Protein AF-A0A2U1S4Y4-F1 (afdb_monomer)

Foldseek 3Di:
DWDQDPVRDIFDDDCPVVDPPPQNVQVVDVVQVVCWDQDPVRWTDSPPGDTHDPVVRVCVGVVDDPCVVPVVCVPDPPDD

Mean predicted aligned error: 9.96 Å

pLDDT: mean 71.63, std 9.32, range [48.72, 84.62]

Radius of gyration: 14.15 Å; Cα contacts (8 Å, |Δi|>4): 71; chains: 1; bounding box: 31×25×43 Å

Structure (mmCIF, N/CA/C/O backbone):
data_AF-A0A2U1S4Y4-F1
#
_entry.id   AF-A0A2U1S4Y4-F1
#
loop_
_atom_site.group_PDB
_atom_site.id
_atom_site.type_symbol
_atom_site.label_atom_id
_atom_site.label_alt_id
_atom_site.label_comp_id
_atom_site.label_asym_id
_atom_site.label_entity_id
_atom_site.label_seq_id
_atom_site.pdbx_PDB_ins_code
_atom_site.Cartn_x
_atom_site.Cartn_y
_atom_site.Cartn_z
_atom_site.occupancy
_atom_site.B_iso_or_equiv
_atom_site.auth_seq_id
_atom_site.auth_comp_id
_atom_site.auth_asym_id
_atom_site.auth_atom_id
_atom_site.pdbx_PDB_model_num
ATOM 1 N N . MET A 1 1 ? -4.131 5.881 -7.864 1.00 73.69 1 MET A N 1
ATOM 2 C CA . MET A 1 1 ? -4.555 4.466 -7.769 1.00 73.69 1 MET A CA 1
ATOM 3 C C . MET A 1 1 ? -5.756 4.436 -6.855 1.00 73.69 1 MET A C 1
ATOM 5 O O . MET A 1 1 ? -5.741 5.194 -5.895 1.00 73.69 1 MET A O 1
ATOM 9 N N . GLU A 1 2 ? -6.776 3.642 -7.158 1.00 78.81 2 GLU A N 1
ATOM 10 C CA . GLU A 1 2 ? -7.933 3.488 -6.272 1.00 78.81 2 GLU A CA 1
ATOM 11 C C . GLU A 1 2 ? -7.751 2.235 -5.408 1.00 78.81 2 GLU A C 1
ATOM 13 O O . GLU A 1 2 ? -7.338 1.193 -5.915 1.00 78.81 2 GLU A O 1
ATOM 18 N N . LEU A 1 3 ? -7.989 2.368 -4.106 1.00 76.62 3 LEU A N 1
ATOM 19 C CA . LEU A 1 3 ? -7.871 1.322 -3.095 1.00 76.62 3 LEU A CA 1
ATOM 20 C C . LEU A 1 3 ? -9.206 1.198 -2.375 1.00 76.62 3 LEU A C 1
ATOM 22 O O . LEU A 1 3 ? -9.727 2.200 -1.894 1.00 76.62 3 LEU A O 1
ATOM 26 N N . VAL A 1 4 ? -9.727 -0.022 -2.280 1.00 81.25 4 VAL A N 1
ATOM 27 C CA . VAL A 1 4 ? -10.907 -0.337 -1.470 1.00 81.25 4 VAL A CA 1
ATOM 28 C C . VAL A 1 4 ? -10.445 -1.193 -0.306 1.00 81.25 4 VAL A C 1
ATOM 30 O O . VAL A 1 4 ? -9.791 -2.215 -0.512 1.00 81.25 4 VAL A O 1
ATOM 33 N N . LEU A 1 5 ? -10.744 -0.738 0.903 1.00 73.88 5 LEU A N 1
ATOM 34 C CA . LEU A 1 5 ? -10.392 -1.422 2.139 1.00 73.88 5 LEU A CA 1
ATOM 35 C C . LEU A 1 5 ? -11.532 -2.339 2.586 1.00 73.88 5 LEU A C 1
ATOM 37 O O . LEU A 1 5 ? -12.658 -2.251 2.095 1.00 73.88 5 LEU A O 1
ATOM 41 N N . ASP A 1 6 ? -11.231 -3.220 3.536 1.00 73.69 6 ASP A N 1
ATOM 42 C CA . ASP A 1 6 ? -12.168 -4.242 4.017 1.00 73.69 6 ASP A CA 1
ATOM 43 C C . ASP A 1 6 ? -13.389 -3.643 4.749 1.00 73.69 6 ASP A C 1
ATOM 45 O O . ASP A 1 6 ? -14.451 -4.254 4.824 1.00 73.69 6 ASP A O 1
ATOM 49 N N . ASP A 1 7 ? -13.272 -2.401 5.229 1.00 73.62 7 ASP A N 1
ATOM 50 C CA . ASP A 1 7 ? -14.371 -1.609 5.796 1.00 73.62 7 ASP A CA 1
ATOM 51 C C . ASP A 1 7 ? -15.290 -0.975 4.727 1.00 73.62 7 ASP A C 1
ATOM 53 O O . ASP A 1 7 ? -16.259 -0.285 5.056 1.00 73.62 7 ASP A O 1
ATOM 57 N N . GLY A 1 8 ? -15.007 -1.222 3.444 1.00 75.12 8 GLY A N 1
ATOM 58 C CA . GLY A 1 8 ? -15.737 -0.696 2.295 1.00 75.12 8 GLY A CA 1
ATOM 59 C C . GLY A 1 8 ? -15.349 0.731 1.908 1.00 75.12 8 GLY A C 1
ATOM 60 O O . GLY A 1 8 ? -15.926 1.282 0.965 1.00 75.12 8 GLY A O 1
ATOM 61 N N . VAL A 1 9 ? -14.384 1.350 2.594 1.00 75.62 9 VAL A N 1
ATOM 62 C CA . VAL A 1 9 ? -13.965 2.714 2.278 1.00 75.62 9 VAL A CA 1
ATOM 63 C C . VAL A 1 9 ? -13.028 2.695 1.072 1.00 75.62 9 VAL A C 1
ATOM 65 O O . VAL A 1 9 ? -12.022 1.984 1.033 1.00 75.62 9 VAL A O 1
ATOM 68 N N . SER A 1 10 ? -13.384 3.489 0.063 1.00 77.75 10 SER A N 1
ATOM 69 C CA . SER A 1 10 ? -12.622 3.633 -1.178 1.00 77.75 10 SER A CA 1
ATOM 70 C C . SER A 1 10 ? -11.827 4.932 -1.170 1.00 77.75 10 SER A C 1
ATOM 72 O O . SER A 1 10 ? -12.361 5.991 -0.835 1.00 77.75 10 SER A O 1
ATOM 74 N N . TRP A 1 11 ? -10.563 4.864 -1.573 1.00 73.12 11 TRP A N 1
ATOM 75 C CA . TRP A 1 11 ? -9.655 6.001 -1.572 1.00 73.12 11 TRP A CA 1
ATOM 76 C C . TRP A 1 11 ? -8.853 6.091 -2.860 1.00 73.12 11 TRP A C 1
ATOM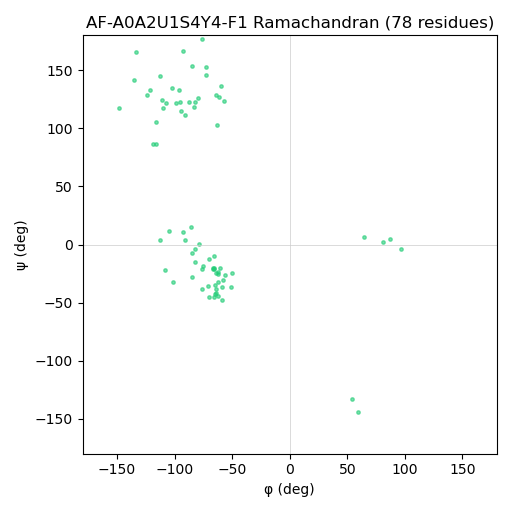 78 O O . TRP A 1 11 ? -8.363 5.090 -3.381 1.00 73.12 11 TRP A O 1
ATOM 88 N N . THR A 1 12 ? -8.637 7.317 -3.335 1.00 78.94 12 THR A N 1
ATOM 89 C CA . THR A 1 12 ? -7.655 7.581 -4.388 1.00 78.94 12 THR A CA 1
ATOM 90 C C . THR A 1 12 ? -6.338 7.990 -3.753 1.00 78.94 12 THR A C 1
ATOM 92 O O . THR A 1 12 ? -6.234 9.048 -3.142 1.00 78.94 12 THR A O 1
ATOM 95 N N . VAL A 1 13 ? -5.322 7.155 -3.937 1.00 71.69 13 VAL A N 1
ATOM 96 C CA . VAL A 1 13 ? -3.968 7.407 -3.453 1.00 71.69 13 VAL A CA 1
ATOM 97 C C . VAL A 1 13 ? -3.129 7.954 -4.591 1.00 71.69 13 VAL A C 1
ATOM 99 O O . VAL A 1 13 ? -2.981 7.307 -5.644 1.00 71.69 13 VAL A O 1
ATOM 102 N N . ASP A 1 14 ? -2.580 9.146 -4.373 1.00 71.75 14 ASP A N 1
ATOM 103 C CA . ASP A 1 14 ? -1.527 9.684 -5.215 1.00 71.75 14 ASP A CA 1
ATOM 104 C C . ASP A 1 14 ? -0.162 9.292 -4.648 1.00 71.75 14 ASP A C 1
ATOM 106 O O . ASP A 1 14 ? 0.257 9.744 -3.589 1.00 71.75 14 ASP A O 1
ATOM 110 N N . LEU A 1 15 ? 0.540 8.425 -5.373 1.00 68.81 15 LEU A N 1
ATOM 111 C CA . LEU A 1 15 ? 1.889 7.983 -5.022 1.00 68.81 15 LEU A CA 1
ATOM 112 C C . LEU A 1 15 ? 2.970 8.850 -5.687 1.00 68.81 15 LEU A C 1
ATOM 114 O O . LEU A 1 15 ? 4.139 8.472 -5.688 1.00 68.81 15 LEU A O 1
ATOM 118 N N . SER A 1 16 ? 2.598 9.987 -6.291 1.00 67.25 16 SER A N 1
ATOM 119 C CA . SER A 1 16 ? 3.524 10.855 -7.030 1.00 67.25 16 SER A CA 1
ATOM 120 C C . SER A 1 16 ? 4.636 11.441 -6.153 1.00 67.25 16 SER A C 1
ATOM 122 O O . SER A 1 16 ? 5.755 11.587 -6.636 1.00 67.25 16 SER A O 1
ATOM 124 N N . GLU A 1 17 ? 4.381 11.709 -4.870 1.00 60.53 17 GLU A N 1
ATOM 125 C CA . GLU A 1 17 ? 5.396 12.248 -3.945 1.00 60.53 17 GLU A CA 1
ATOM 126 C C . GLU A 1 17 ? 6.412 11.205 -3.471 1.00 60.53 17 GLU A C 1
ATOM 128 O O . GLU A 1 17 ? 7.526 11.546 -3.080 1.00 60.53 17 GLU A O 1
ATOM 133 N N . ALA A 1 18 ? 6.063 9.923 -3.552 1.00 59.44 18 ALA A N 1
ATOM 134 C CA . ALA A 1 18 ? 6.961 8.844 -3.171 1.00 59.44 18 ALA A CA 1
ATOM 135 C C . ALA A 1 18 ? 7.908 8.441 -4.324 1.00 59.44 18 ALA A C 1
ATOM 137 O O . ALA A 1 18 ? 8.846 7.666 -4.131 1.00 59.44 18 ALA A O 1
ATOM 138 N N . VAL A 1 19 ? 7.698 8.986 -5.532 1.00 55.47 19 VAL A N 1
ATOM 139 C CA . VAL A 1 19 ? 8.449 8.652 -6.750 1.00 55.47 19 VAL A CA 1
ATOM 140 C C . VAL A 1 19 ? 9.951 8.873 -6.563 1.00 55.47 19 VAL A C 1
ATOM 142 O O . VAL A 1 19 ? 10.422 9.971 -6.281 1.00 55.47 19 VAL A O 1
ATOM 145 N N . GLY A 1 20 ? 10.724 7.812 -6.804 1.00 51.94 20 GLY A N 1
ATOM 146 C CA . GLY A 1 20 ? 12.187 7.836 -6.727 1.00 51.94 20 GLY A CA 1
ATOM 147 C C . GLY A 1 20 ? 12.771 7.344 -5.401 1.00 51.94 20 GLY A C 1
ATOM 148 O O . GLY A 1 20 ? 13.990 7.214 -5.313 1.00 51.94 20 GLY A O 1
ATOM 149 N N . GLN A 1 21 ? 11.935 7.008 -4.415 1.00 54.16 21 GLN A N 1
ATOM 150 C CA . GLN A 1 21 ? 12.351 6.367 -3.167 1.00 54.16 21 GLN A CA 1
ATOM 151 C C . GLN A 1 21 ? 11.846 4.914 -3.145 1.00 54.16 21 GLN A C 1
ATOM 153 O O . GLN A 1 21 ? 10.647 4.663 -3.200 1.00 54.16 21 GLN A O 1
ATOM 158 N N . GLY A 1 22 ? 12.755 3.936 -3.107 1.00 57.88 22 GLY A N 1
ATOM 159 C CA . GLY A 1 22 ? 12.405 2.514 -2.985 1.00 57.88 22 GLY A CA 1
ATOM 160 C C . GLY A 1 22 ? 11.417 1.997 -4.045 1.00 57.88 22 GLY A C 1
ATOM 161 O O . GLY A 1 22 ? 11.560 2.250 -5.242 1.00 57.88 22 GLY A O 1
ATOM 162 N N . VAL A 1 23 ? 10.403 1.268 -3.581 1.00 54.69 23 VAL A N 1
ATOM 163 C CA . VAL A 1 23 ? 9.315 0.630 -4.348 1.00 54.69 23 VAL A CA 1
ATOM 164 C C . VAL A 1 23 ? 8.590 1.559 -5.334 1.00 54.69 2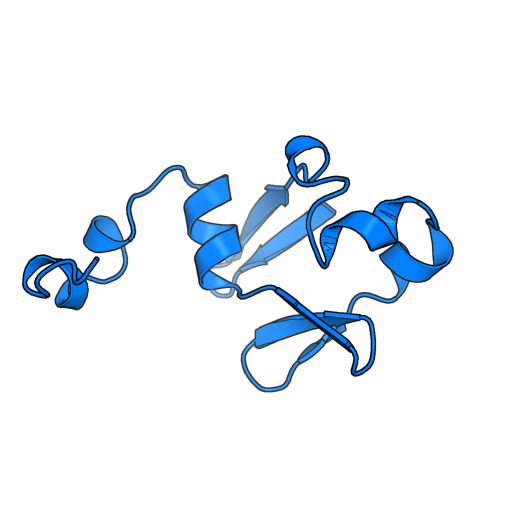3 VAL A C 1
ATOM 166 O O . VAL A 1 23 ? 8.080 1.131 -6.367 1.00 54.69 23 VAL A O 1
ATOM 169 N N . PHE A 1 24 ? 8.611 2.864 -5.079 1.00 57.69 24 PHE A N 1
ATOM 170 C CA . PHE A 1 24 ? 7.942 3.883 -5.884 1.00 57.69 24 PHE A CA 1
ATOM 171 C C . PHE A 1 24 ? 8.746 4.324 -7.121 1.00 57.69 24 PHE A C 1
ATOM 173 O O . PHE A 1 24 ? 8.252 5.092 -7.950 1.00 57.69 24 PHE A O 1
ATOM 180 N N . ALA A 1 25 ? 9.971 3.815 -7.306 1.00 58.62 25 ALA A N 1
ATOM 181 C CA . ALA A 1 25 ? 10.715 3.954 -8.560 1.00 58.62 25 ALA A CA 1
ATOM 182 C C . ALA A 1 25 ? 10.061 3.188 -9.731 1.00 58.62 25 ALA A C 1
ATOM 184 O O . ALA A 1 25 ? 10.286 3.542 -10.893 1.00 58.62 25 ALA A O 1
ATOM 185 N N . LEU A 1 26 ? 9.216 2.187 -9.438 1.00 57.97 26 LEU A N 1
ATOM 186 C CA . LEU A 1 26 ? 8.516 1.363 -10.433 1.00 57.97 26 LEU A CA 1
ATOM 187 C C . LEU A 1 26 ? 7.563 2.157 -11.327 1.00 57.97 26 LEU A C 1
ATOM 189 O O . LEU A 1 26 ? 7.295 1.745 -12.451 1.00 57.97 26 LEU A O 1
ATOM 193 N N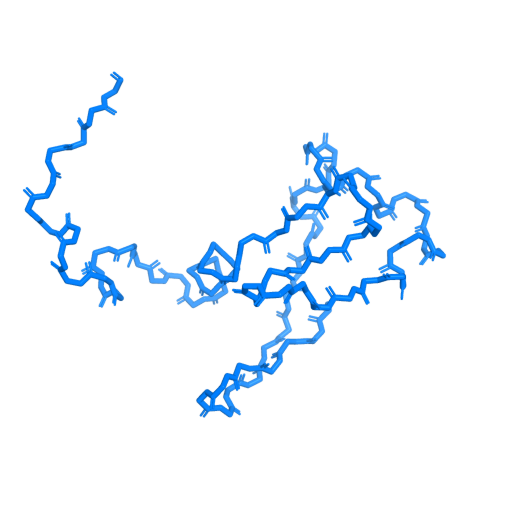 . ARG A 1 27 ? 7.086 3.324 -10.875 1.00 59.59 27 ARG A N 1
ATOM 194 C CA . ARG A 1 27 ? 6.154 4.152 -11.652 1.00 59.59 27 ARG A CA 1
ATOM 195 C C . ARG A 1 27 ? 6.763 4.727 -12.938 1.00 59.59 27 ARG A C 1
ATOM 197 O O . ARG A 1 27 ? 6.028 5.270 -13.756 1.00 59.59 27 ARG A 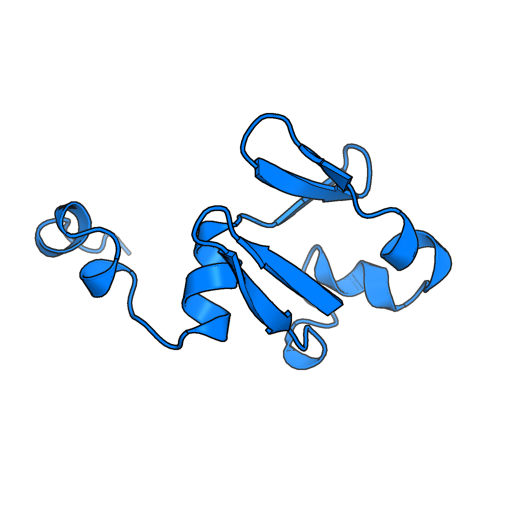O 1
ATOM 204 N N . ARG A 1 28 ? 8.086 4.614 -13.139 1.00 63.09 28 ARG A N 1
ATOM 205 C CA . ARG A 1 28 ? 8.724 4.961 -14.422 1.00 63.09 28 ARG A CA 1
ATOM 206 C C . ARG A 1 28 ? 8.268 4.054 -15.563 1.00 63.09 28 ARG A C 1
ATOM 208 O O . ARG A 1 28 ? 8.315 4.492 -16.707 1.00 63.09 28 ARG A O 1
ATOM 215 N N . ASP A 1 29 ? 7.818 2.839 -15.254 1.00 72.19 29 ASP A N 1
ATOM 216 C CA . ASP A 1 29 ? 7.240 1.919 -16.227 1.00 72.19 29 ASP A CA 1
ATOM 217 C C . ASP A 1 29 ? 5.758 1.652 -15.888 1.00 72.19 29 ASP A C 1
ATOM 219 O O . ASP A 1 29 ? 5.452 0.921 -14.939 1.00 72.19 29 ASP A O 1
ATOM 223 N N . PRO A 1 30 ? 4.814 2.232 -16.650 1.00 73.25 30 PRO A N 1
ATOM 224 C CA . PRO A 1 30 ? 3.383 2.025 -16.447 1.00 73.25 30 PRO A CA 1
ATOM 225 C C . PRO A 1 30 ? 2.954 0.554 -16.528 1.00 73.25 30 PRO A C 1
ATOM 227 O O . PRO A 1 30 ? 2.005 0.167 -15.848 1.00 73.25 30 PRO A O 1
ATOM 230 N N . LEU A 1 31 ? 3.643 -0.269 -17.330 1.00 78.88 31 LEU A N 1
ATOM 231 C CA . LEU A 1 31 ? 3.336 -1.696 -17.460 1.00 78.88 31 LEU A CA 1
ATOM 232 C C . LEU A 1 31 ? 3.732 -2.456 -16.200 1.00 78.88 31 LEU A C 1
ATOM 234 O O . LEU A 1 31 ? 3.039 -3.387 -15.800 1.00 78.88 31 LEU A O 1
ATOM 238 N N . VAL A 1 32 ? 4.829 -2.057 -15.559 1.00 76.56 32 VAL A N 1
ATOM 239 C CA . VAL A 1 32 ? 5.234 -2.613 -14.265 1.00 76.56 32 VAL A CA 1
ATOM 240 C C . VAL A 1 32 ? 4.275 -2.149 -13.181 1.00 76.56 32 VAL A C 1
ATOM 242 O O . VAL A 1 32 ? 3.784 -2.974 -12.423 1.00 76.56 32 VAL A O 1
ATOM 245 N N . PHE A 1 33 ? 3.913 -0.865 -13.154 1.00 77.44 33 PHE A N 1
ATOM 246 C CA . PHE A 1 33 ? 2.963 -0.344 -12.170 1.00 77.44 33 PHE A CA 1
ATOM 247 C C . PHE A 1 33 ? 1.591 -1.041 -12.234 1.00 77.44 33 PHE A C 1
ATOM 249 O O . PHE A 1 33 ? 0.997 -1.313 -11.194 1.00 77.44 33 PHE A O 1
ATOM 256 N N . ALA A 1 34 ? 1.116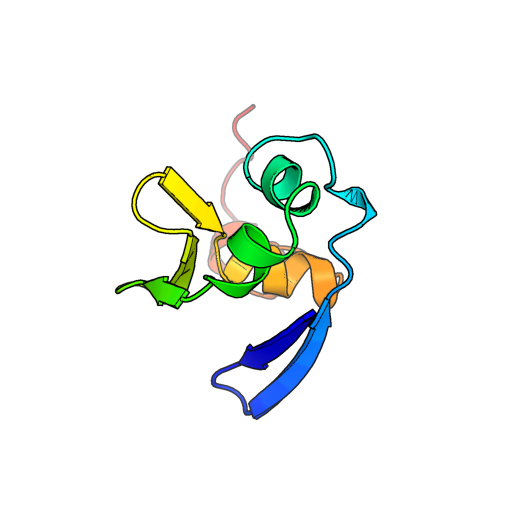 -1.395 -13.431 1.00 80.75 34 ALA A N 1
ATOM 257 C CA . ALA A 1 34 ? -0.152 -2.099 -13.626 1.00 80.75 34 ALA A CA 1
ATOM 258 C C . ALA A 1 34 ? -0.155 -3.568 -13.151 1.00 80.75 34 ALA A C 1
ATOM 260 O O . ALA A 1 34 ? -1.224 -4.159 -13.050 1.00 80.75 34 ALA A O 1
ATOM 261 N N . GLN A 1 35 ? 1.005 -4.159 -12.844 1.00 82.81 35 GLN A N 1
ATOM 262 C CA . GLN A 1 35 ? 1.127 -5.549 -12.372 1.00 82.81 35 GLN A CA 1
ATOM 263 C C . GLN A 1 35 ? 0.940 -5.702 -10.854 1.00 82.81 35 GLN A C 1
ATOM 265 O O . GLN A 1 35 ? 1.304 -6.736 -10.296 1.00 82.81 35 GLN A O 1
ATOM 270 N N . VAL A 1 36 ? 0.406 -4.681 -10.180 1.00 83.50 36 VAL A N 1
ATOM 271 C CA . VAL A 1 36 ? 0.144 -4.737 -8.740 1.00 83.50 36 VAL A CA 1
ATOM 272 C C . VAL A 1 36 ? -0.819 -5.879 -8.406 1.00 83.50 36 VAL A C 1
ATOM 274 O O . VAL A 1 36 ? -1.833 -6.070 -9.079 1.00 83.50 36 VAL A O 1
ATOM 277 N N . ALA A 1 37 ? -0.515 -6.624 -7.350 1.00 84.62 37 ALA A N 1
ATOM 278 C CA . ALA A 1 37 ? -1.374 -7.663 -6.795 1.00 84.62 37 ALA A CA 1
ATOM 279 C C . ALA A 1 37 ? -1.456 -7.526 -5.270 1.00 84.62 37 ALA A C 1
ATOM 281 O O . ALA A 1 37 ? -0.660 -6.812 -4.669 1.00 84.62 37 ALA A O 1
ATOM 282 N N . ILE A 1 38 ? -2.415 -8.206 -4.643 1.00 84.38 38 ILE A N 1
ATOM 283 C CA . ILE A 1 38 ? -2.498 -8.302 -3.181 1.00 84.38 38 ILE A CA 1
ATOM 284 C C . ILE A 1 38 ? -1.811 -9.602 -2.753 1.00 84.38 38 ILE A C 1
ATOM 286 O O . ILE A 1 38 ? -2.160 -10.680 -3.238 1.00 84.38 38 ILE A O 1
ATOM 290 N N . GLY A 1 39 ? -0.812 -9.481 -1.886 1.00 82.25 39 GLY A N 1
ATOM 291 C CA . GLY A 1 39 ? -0.075 -10.580 -1.282 1.00 82.25 39 GLY A CA 1
ATOM 292 C C . GLY A 1 39 ? -0.856 -11.270 -0.164 1.00 82.25 39 GLY A C 1
ATOM 293 O O . GLY A 1 39 ? -1.975 -10.897 0.190 1.00 82.25 39 GLY A O 1
ATOM 294 N N . SER A 1 40 ? -0.269 -12.327 0.394 1.00 83.44 40 SER A N 1
ATOM 295 C CA . SER A 1 40 ? -0.964 -13.202 1.348 1.00 83.44 40 SER A CA 1
ATOM 296 C C . SER A 1 40 ? -1.308 -12.541 2.686 1.00 83.44 40 SER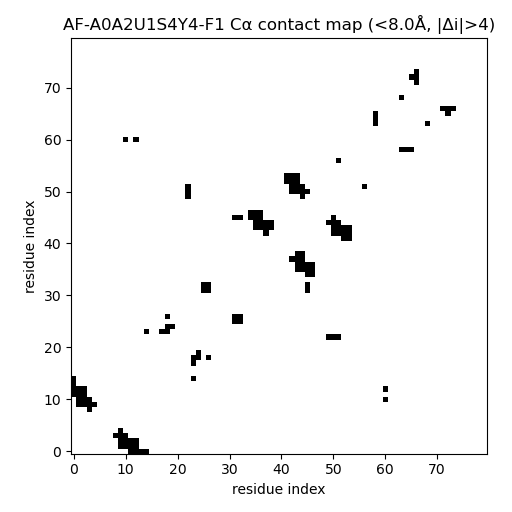 A C 1
ATOM 298 O O . SER A 1 40 ? -2.191 -13.038 3.381 1.00 83.44 40 SER A O 1
ATOM 300 N N . ALA A 1 41 ? -0.630 -11.451 3.052 1.00 80.31 41 ALA A N 1
ATOM 301 C CA . ALA A 1 41 ? -0.885 -10.690 4.270 1.00 80.31 41 ALA A CA 1
ATOM 302 C C . ALA A 1 41 ? -1.624 -9.361 3.999 1.00 80.31 41 ALA A C 1
ATOM 304 O O . ALA A 1 41 ? -1.755 -8.541 4.906 1.00 80.31 41 ALA A O 1
ATOM 305 N N . GLY A 1 42 ? -2.147 -9.152 2.783 1.00 78.31 42 GLY A N 1
ATOM 306 C CA . GLY A 1 42 ? -2.873 -7.934 2.399 1.00 78.31 42 GLY A CA 1
ATOM 307 C C . GLY A 1 42 ? -1.982 -6.796 1.889 1.00 78.31 42 GLY A C 1
ATOM 308 O O . GLY A 1 42 ? -2.469 -5.701 1.614 1.00 78.31 42 GLY A O 1
ATOM 309 N N . GLU A 1 43 ? -0.683 -7.040 1.750 1.00 82.56 43 GLU A N 1
ATOM 310 C CA . GLU A 1 43 ? 0.292 -6.116 1.185 1.00 82.56 43 GLU A CA 1
ATOM 311 C C . GLU A 1 43 ? 0.138 -5.978 -0.333 1.00 82.56 43 GLU A C 1
ATOM 313 O O . GLU A 1 43 ? -0.211 -6.935 -1.021 1.00 82.56 43 GLU A O 1
ATOM 318 N N . LEU A 1 44 ? 0.403 -4.792 -0.887 1.00 81.38 44 LEU A N 1
ATOM 319 C CA . LEU A 1 44 ? 0.453 -4.652 -2.344 1.00 81.38 44 LEU A CA 1
ATOM 320 C C . LEU A 1 44 ? 1.819 -5.096 -2.842 1.00 81.38 44 LEU A C 1
ATOM 322 O O . LEU A 1 44 ? 2.828 -4.511 -2.455 1.00 81.38 44 LEU A O 1
ATOM 326 N N . VAL A 1 45 ? 1.843 -6.078 -3.734 1.00 84.25 45 VAL A N 1
ATOM 327 C CA . VAL A 1 45 ? 3.066 -6.642 -4.294 1.00 84.25 45 VAL A CA 1
ATOM 328 C C . VAL A 1 45 ? 3.215 -6.343 -5.777 1.00 84.25 45 VAL A C 1
ATOM 330 O O . VAL A 1 45 ? 2.246 -6.345 -6.537 1.00 84.25 45 VAL A O 1
ATOM 333 N N . TRP A 1 46 ? 4.459 -6.144 -6.203 1.00 82.19 46 TRP A N 1
ATOM 334 C CA . TRP A 1 46 ? 4.859 -6.132 -7.610 1.00 82.19 46 TRP A CA 1
ATOM 335 C C . TRP A 1 46 ? 5.866 -7.256 -7.855 1.00 82.19 46 TRP A C 1
ATOM 337 O O . TRP A 1 46 ? 7.085 -7.064 -7.766 1.00 82.19 46 TRP A O 1
ATOM 347 N N . GLY A 1 47 ? 5.340 -8.452 -8.133 1.00 76.56 47 GLY A N 1
ATOM 348 C CA . GLY A 1 47 ? 6.131 -9.685 -8.143 1.00 76.56 47 GLY A CA 1
ATOM 349 C C . GLY A 1 47 ? 6.790 -9.942 -6.782 1.00 76.56 47 GLY A C 1
ATOM 350 O O . GLY A 1 47 ? 6.231 -9.599 -5.748 1.00 76.56 47 GLY A O 1
ATOM 351 N N . ASP A 1 48 ? 8.007 -10.490 -6.784 1.00 68.69 48 ASP A N 1
ATOM 352 C CA . ASP A 1 48 ? 8.687 -10.940 -5.552 1.00 68.69 48 ASP A CA 1
ATOM 353 C C . ASP A 1 48 ? 9.566 -9.870 -4.882 1.00 68.69 48 ASP A C 1
ATOM 355 O O . ASP A 1 48 ? 10.326 -10.166 -3.961 1.00 68.69 48 ASP A O 1
ATOM 359 N N . LYS A 1 49 ? 9.583 -8.641 -5.407 1.00 64.12 49 LYS A N 1
ATOM 360 C CA . LYS A 1 49 ? 10.645 -7.671 -5.082 1.00 64.12 49 LYS A CA 1
ATOM 361 C C . LYS A 1 49 ? 10.203 -6.528 -4.189 1.00 64.12 49 LYS A C 1
ATOM 363 O O . LYS A 1 49 ? 11.063 -5.834 -3.650 1.00 64.12 49 LYS A O 1
ATOM 368 N N . ILE A 1 50 ? 8.907 -6.249 -4.157 1.00 68.31 50 ILE A N 1
ATOM 369 C CA . ILE A 1 50 ? 8.383 -4.965 -3.714 1.00 68.31 50 ILE A CA 1
ATOM 370 C C . ILE A 1 50 ? 7.026 -5.195 -3.063 1.00 68.31 50 ILE A C 1
ATOM 372 O O . ILE A 1 50 ? 6.100 -5.617 -3.750 1.00 68.31 50 ILE A O 1
ATOM 376 N N . ASP A 1 51 ? 6.936 -4.879 -1.775 1.00 71.25 51 ASP A N 1
ATOM 377 C CA . ASP A 1 51 ? 5.738 -4.922 -0.951 1.00 71.25 51 ASP A CA 1
ATOM 378 C C . ASP A 1 51 ? 5.430 -3.535 -0.354 1.00 71.25 51 ASP A C 1
ATOM 380 O O . ASP A 1 51 ? 6.301 -2.833 0.162 1.00 71.25 51 ASP A O 1
ATOM 384 N N . LEU A 1 52 ? 4.172 -3.100 -0.450 1.00 76.12 52 LEU A N 1
ATOM 385 C CA . LEU A 1 52 ? 3.652 -1.941 0.273 1.00 76.12 52 LEU A CA 1
ATOM 386 C C . LEU A 1 52 ? 2.730 -2.414 1.385 1.00 76.12 52 LEU A C 1
ATOM 388 O O . LEU A 1 52 ? 1.708 -3.055 1.135 1.00 76.12 52 LEU A O 1
ATOM 392 N N . CYS A 1 53 ? 3.077 -2.026 2.610 1.00 79.75 53 CYS A N 1
ATOM 393 C CA . CYS A 1 53 ? 2.272 -2.294 3.789 1.00 79.75 53 CYS A CA 1
ATOM 394 C C . CYS A 1 53 ? 0.913 -1.564 3.696 1.00 79.75 53 CYS A C 1
ATOM 396 O O . CYS A 1 53 ? 0.893 -0.345 3.474 1.00 79.75 53 CYS A O 1
ATOM 398 N N . PRO A 1 54 ? -0.215 -2.268 3.898 1.00 78.62 54 PRO A N 1
ATOM 399 C CA . PRO A 1 54 ? -1.547 -1.674 3.813 1.00 78.62 54 PRO A CA 1
ATOM 400 C C . PRO A 1 54 ? -1.771 -0.615 4.902 1.00 78.62 54 PRO A C 1
ATOM 402 O O . PRO A 1 54 ? -2.368 0.425 4.629 1.00 78.62 54 PRO A O 1
ATOM 405 N N . ASP A 1 55 ? -1.203 -0.808 6.094 1.00 78.44 55 ASP A N 1
ATOM 406 C CA . ASP A 1 55 ? -1.318 0.140 7.208 1.00 78.44 55 ASP A CA 1
ATOM 407 C C . ASP A 1 55 ? -0.651 1.482 6.887 1.00 78.44 55 ASP A C 1
ATOM 409 O O . ASP A 1 55 ? -1.205 2.548 7.155 1.00 78.44 55 ASP A O 1
ATOM 413 N N . ALA A 1 56 ? 0.528 1.445 6.258 1.00 77.62 56 ALA A N 1
ATOM 414 C CA . ALA A 1 56 ? 1.239 2.653 5.846 1.00 77.62 56 ALA A CA 1
ATOM 415 C C . ALA A 1 56 ? 0.450 3.440 4.786 1.00 77.62 56 ALA A C 1
ATOM 417 O O . ALA A 1 56 ? 0.413 4.671 4.832 1.00 77.62 56 ALA A O 1
ATOM 418 N N . LEU A 1 57 ? -0.210 2.737 3.857 1.00 78.12 57 LEU A N 1
ATOM 419 C CA . LEU A 1 57 ? -1.093 3.356 2.868 1.00 78.12 57 LEU A CA 1
ATOM 420 C C . LEU A 1 57 ? -2.315 3.982 3.543 1.00 78.12 57 LEU A C 1
ATOM 422 O O . LEU A 1 57 ? -2.648 5.130 3.256 1.00 78.12 57 LEU A O 1
ATOM 426 N N . TYR A 1 58 ? -2.941 3.270 4.478 1.00 77.44 58 TYR A N 1
ATOM 427 C CA . TYR A 1 58 ? -4.109 3.763 5.198 1.00 77.44 58 TYR A CA 1
ATOM 428 C C . TYR A 1 58 ? -3.801 5.019 6.022 1.00 77.44 58 TYR A C 1
ATOM 430 O O . TYR A 1 58 ? -4.537 6.003 5.951 1.00 77.44 58 TYR A O 1
ATOM 438 N N . LEU A 1 59 ? -2.679 5.042 6.745 1.00 79.81 59 LEU A N 1
ATOM 439 C CA . LEU A 1 59 ? -2.247 6.208 7.522 1.00 79.81 59 LEU A CA 1
ATOM 440 C C . LEU A 1 59 ? -1.924 7.414 6.635 1.00 79.81 59 LEU A C 1
ATOM 442 O O . LEU A 1 59 ? -2.336 8.528 6.948 1.00 79.81 59 LEU A O 1
ATOM 446 N N . ASN A 1 60 ? -1.230 7.198 5.512 1.00 75.44 60 ASN A N 1
ATOM 447 C CA . ASN A 1 60 ? -0.902 8.266 4.565 1.00 75.44 60 ASN A CA 1
ATOM 448 C C . ASN A 1 60 ? -2.177 8.939 4.033 1.00 75.44 60 ASN A C 1
ATOM 450 O O . ASN A 1 60 ? -2.317 10.157 4.065 1.00 75.44 60 ASN A O 1
ATOM 454 N N . VAL A 1 61 ? -3.143 8.123 3.621 1.00 72.88 61 VAL A N 1
ATOM 455 C CA . VAL A 1 61 ? -4.366 8.588 2.967 1.00 72.88 61 VAL A CA 1
ATOM 456 C C . VAL A 1 61 ? -5.355 9.206 3.948 1.00 72.88 61 VAL A C 1
ATOM 458 O O . VAL A 1 61 ? -6.012 10.194 3.626 1.00 72.88 61 VAL A O 1
ATOM 461 N N . THR A 1 62 ? -5.471 8.640 5.149 1.00 76.69 62 THR A N 1
ATOM 462 C CA . THR A 1 62 ? -6.372 9.173 6.179 1.00 76.69 62 THR A CA 1
ATOM 463 C C . THR A 1 62 ? -5.762 10.342 6.951 1.00 76.69 62 THR A C 1
ATOM 465 O O . THR A 1 62 ? -6.485 11.043 7.659 1.00 76.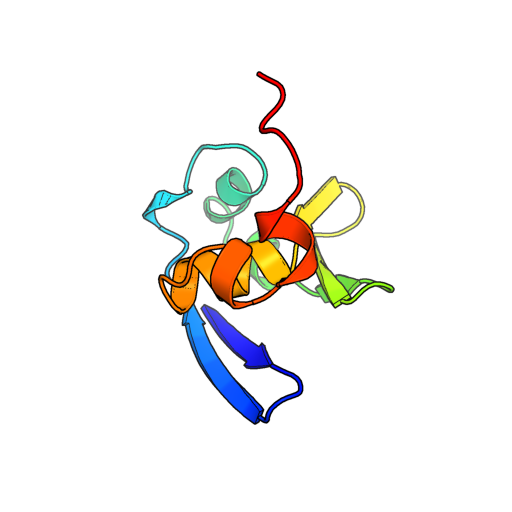69 62 THR A O 1
ATOM 468 N N . GLY A 1 63 ? -4.443 10.552 6.851 1.00 77.06 63 GLY A N 1
ATOM 469 C CA . GLY A 1 63 ? -3.698 11.534 7.643 1.00 77.06 63 GLY A CA 1
ATOM 470 C C . GLY A 1 63 ? -3.689 11.235 9.147 1.00 77.06 63 GLY A C 1
ATOM 471 O O . GLY A 1 63 ? -3.229 12.058 9.941 1.00 77.06 63 GLY A O 1
ATOM 472 N N . GLN A 1 64 ? -4.219 10.080 9.552 1.00 76.56 64 GLN A N 1
ATOM 473 C CA . GLN A 1 64 ? -4.260 9.646 10.940 1.00 76.56 64 GLN A CA 1
ATOM 474 C C . GLN A 1 64 ? -2.870 9.233 11.399 1.00 76.56 64 GLN A C 1
ATOM 476 O O . GLN A 1 64 ? -2.030 8.781 10.616 1.00 76.56 64 GLN A O 1
ATOM 481 N N . LYS A 1 65 ? -2.628 9.352 12.701 1.00 76.06 65 LYS 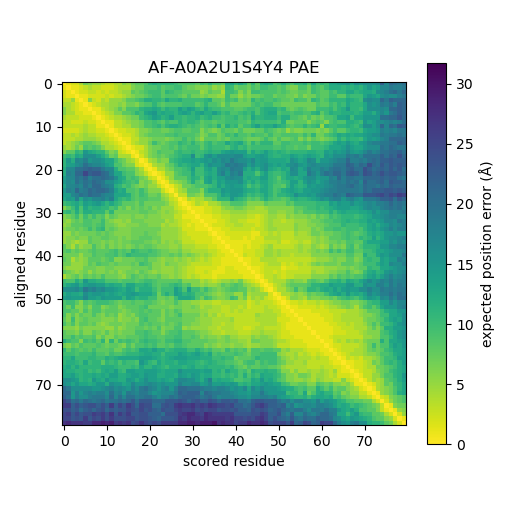A N 1
ATOM 482 C CA . LYS A 1 65 ? -1.382 8.864 13.270 1.00 76.06 65 LYS A CA 1
ATOM 483 C C . LYS A 1 65 ? -1.496 7.376 13.598 1.00 76.06 65 LYS A C 1
ATOM 485 O O . LYS A 1 65 ? -2.585 6.908 13.932 1.00 76.06 65 LYS A O 1
ATOM 490 N N . PRO A 1 66 ? -0.373 6.632 13.604 1.00 74.25 66 PRO A N 1
ATOM 491 C CA . PRO A 1 66 ? -0.372 5.224 14.002 1.00 74.25 66 PRO A CA 1
ATOM 492 C C . PRO A 1 66 ? -1.051 4.987 15.359 1.00 74.25 66 PRO A C 1
ATOM 494 O O . PRO A 1 66 ? -1.765 4.010 15.542 1.00 74.25 66 PRO A O 1
ATOM 497 N N . GLU A 1 67 ? -0.875 5.919 16.296 1.00 76.75 67 GLU A N 1
ATOM 498 C CA . GLU A 1 67 ? -1.456 5.906 17.644 1.00 76.75 67 GLU A CA 1
ATOM 499 C C . GLU A 1 67 ? -2.989 6.026 17.697 1.00 76.75 67 GLU A C 1
ATOM 501 O O . GLU A 1 67 ? -3.593 5.641 18.701 1.00 76.75 67 GLU A O 1
ATOM 506 N N . ASP A 1 68 ? -3.623 6.539 16.642 1.00 74.69 68 ASP A N 1
ATOM 507 C CA . ASP A 1 68 ? -5.080 6.673 16.558 1.00 74.69 68 ASP A CA 1
ATOM 508 C C . ASP A 1 68 ? -5.746 5.387 16.057 1.00 74.69 68 ASP A C 1
ATOM 510 O O . ASP A 1 68 ? -6.875 5.086 16.441 1.00 74.69 68 ASP A O 1
ATOM 514 N N . ILE A 1 69 ? -5.021 4.602 15.255 1.00 73.94 69 ILE A N 1
ATOM 515 C CA . ILE A 1 69 ? -5.528 3.383 14.605 1.00 73.94 69 ILE A CA 1
ATOM 516 C C . ILE A 1 69 ? -5.071 2.121 15.334 1.00 73.94 69 ILE A C 1
ATOM 518 O O . ILE A 1 69 ? -5.811 1.143 15.429 1.00 73.94 69 ILE A O 1
ATOM 522 N N . PHE A 1 70 ? -3.878 2.160 15.923 1.00 74.12 70 PHE A N 1
ATOM 523 C CA . PHE A 1 70 ? -3.315 1.084 16.724 1.00 74.12 70 PHE A CA 1
ATOM 524 C C . PHE A 1 70 ? -3.147 1.577 18.166 1.00 74.12 70 PHE A C 1
ATOM 526 O O . PHE A 1 70 ? -2.063 2.022 18.549 1.00 74.12 70 PHE A O 1
ATOM 533 N N . PRO A 1 71 ? -4.188 1.474 19.018 1.00 67.94 71 PRO A N 1
ATOM 534 C CA . PRO A 1 71 ? -4.142 1.972 20.395 1.00 67.94 71 PRO A CA 1
ATOM 535 C C . PRO A 1 71 ? -2.986 1.386 21.216 1.00 67.94 71 PRO A C 1
ATOM 537 O O . PRO A 1 71 ? -2.497 2.025 22.146 1.00 67.94 71 PRO A O 1
ATOM 540 N N . ALA A 1 72 ? -2.524 0.184 20.854 1.00 68.44 72 ALA A N 1
ATOM 541 C CA . ALA A 1 72 ? -1.369 -0.474 21.457 1.00 68.44 72 ALA A CA 1
ATOM 542 C C . ALA A 1 72 ? -0.051 0.306 21.269 1.00 68.44 72 ALA A C 1
ATOM 544 O O . ALA A 1 72 ? 0.847 0.183 22.100 1.00 68.44 72 ALA A O 1
ATOM 545 N N . LEU A 1 73 ? 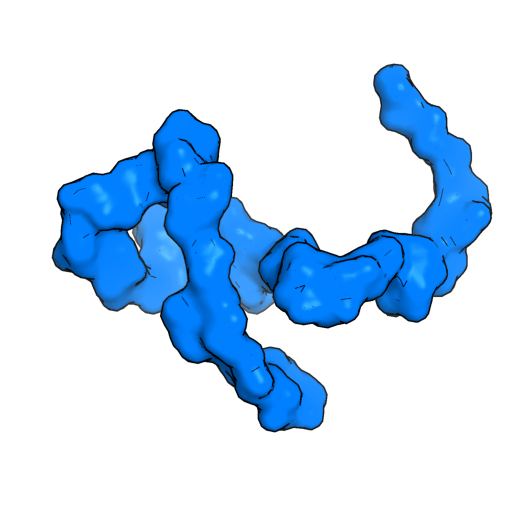0.061 1.141 20.228 1.00 63.16 73 LEU A N 1
ATOM 546 C CA . LEU A 1 73 ? 1.251 1.952 19.955 1.00 63.16 73 LEU A CA 1
ATOM 547 C C . LEU A 1 73 ? 1.389 3.162 20.890 1.00 63.16 73 LEU A C 1
ATOM 549 O O . LEU A 1 73 ? 2.500 3.654 21.058 1.00 63.16 73 LEU A O 1
ATOM 553 N N . ARG A 1 74 ? 0.316 3.606 21.566 1.00 62.50 74 ARG A N 1
ATOM 554 C CA . ARG A 1 74 ? 0.359 4.761 22.494 1.00 62.50 74 ARG A CA 1
ATOM 555 C C . ARG A 1 74 ? 1.317 4.582 23.676 1.00 62.50 74 ARG A C 1
ATOM 557 O O . ARG A 1 74 ? 1.709 5.568 24.289 1.00 62.50 74 ARG A O 1
ATOM 564 N N . ASN A 1 75 ? 1.676 3.340 24.002 1.00 62.75 75 ASN A N 1
ATOM 565 C CA . ASN A 1 75 ? 2.527 3.004 25.145 1.00 62.75 75 ASN A CA 1
ATOM 566 C C . ASN A 1 75 ? 3.900 2.443 24.744 1.00 62.75 75 ASN A C 1
ATOM 568 O O . ASN A 1 75 ? 4.658 2.029 25.622 1.00 62.75 75 ASN A O 1
ATOM 572 N N . LEU A 1 76 ? 4.228 2.392 23.448 1.00 59.31 76 LEU A N 1
ATOM 573 C CA . LEU A 1 76 ? 5.534 1.911 23.007 1.00 59.31 76 LEU A CA 1
ATOM 574 C C . LEU A 1 76 ? 6.530 3.077 22.980 1.00 59.31 76 LEU A C 1
ATOM 576 O O . LEU A 1 76 ? 6.276 4.076 22.304 1.00 59.31 76 LEU A O 1
ATOM 580 N N . PRO A 1 77 ? 7.662 2.987 23.704 1.00 52.81 77 PRO A N 1
ATOM 581 C CA . PRO A 1 77 ? 8.707 3.988 23.585 1.00 52.81 77 PRO A CA 1
ATOM 582 C C . PRO A 1 77 ? 9.225 3.987 22.145 1.00 52.81 77 PRO A C 1
ATOM 584 O O . PRO A 1 77 ? 9.600 2.943 21.609 1.00 52.81 77 PRO A O 1
ATOM 587 N N . ALA A 1 78 ? 9.238 5.162 21.518 1.00 57.22 78 ALA A N 1
ATOM 588 C CA . ALA A 1 78 ? 9.896 5.350 20.236 1.00 57.22 78 ALA A CA 1
ATOM 589 C C . ALA A 1 78 ? 11.398 5.099 20.435 1.00 57.22 78 ALA A C 1
ATOM 591 O O . ALA A 1 78 ? 12.103 5.924 21.018 1.00 57.22 78 ALA A O 1
ATOM 592 N N . HIS A 1 79 ? 11.877 3.934 20.008 1.00 52.66 79 HIS A N 1
ATOM 593 C CA . HIS A 1 79 ? 13.305 3.669 19.930 1.00 52.66 79 HIS A CA 1
ATOM 594 C C . HIS A 1 79 ? 13.829 4.254 18.615 1.00 52.66 79 HIS A C 1
ATOM 596 O O . HIS A 1 79 ? 13.349 3.892 17.541 1.00 52.66 79 HIS A O 1
ATOM 602 N N . ALA A 1 80 ? 14.748 5.213 18.751 1.00 48.72 80 ALA A N 1
ATOM 603 C CA . ALA A 1 80 ? 15.517 5.825 17.671 1.00 48.72 80 ALA A CA 1
ATOM 604 C C . ALA A 1 80 ? 16.745 4.980 17.314 1.00 48.72 80 ALA A C 1
ATOM 606 O O . ALA A 1 80 ? 17.274 4.304 18.229 1.00 48.72 80 ALA A O 1
#

Sequence (80 aa):
MELVLDDGVSWTVDLSEAVGQGVFALRRDPLVFAQVAIGSAGELVWGDKIDLCPDALYLNVTGQKPEDIFPALRNLPAHA

Nearest PDB structures (foldseek):
  7q63-assembly3_CCC  TM=5.360E-01  e=6.328E+00  Homo sapiens
  7q5t-assembly4_DDD  TM=4.686E-01  e=9.383E+00  Homo sapiens

Secondary structure (DSSP, 8-state):
-EEE-TTS-EEE---GGGTTSGGGGGGGSHHHHTT-EE-TTS-EESTTS-EE-HHHHHHHHH---HHHH-GGGGGS----

Solvent-accessible surface area (backbone atoms only — not comparable to full-atom values): 5092 Å² total; per-residue (Å²): 89,81,46,74,47,95,87,68,56,72,44,79,48,81,64,74,86,47,51,72,53,75,75,38,45,46,64,82,38,66,74,59,51,68,53,61,42,76,43,99,88,61,24,42,21,50,73,96,80,35,76,42,58,51,67,62,53,50,31,65,74,68,68,50,54,68,50,78,78,38,66,78,51,70,77,55,79,86,81,129